Protein AF-A0A7Y0SN63-F1 (afdb_monomer_lite)

Structure (mmCIF, N/CA/C/O backbone):
data_AF-A0A7Y0SN63-F1
#
_entry.id   AF-A0A7Y0SN63-F1
#
loop_
_atom_site.group_PDB
_atom_site.id
_atom_site.type_symbol
_atom_site.label_atom_id
_atom_site.label_alt_id
_atom_site.label_comp_id
_atom_site.label_asym_id
_atom_site.label_entity_id
_atom_site.label_seq_id
_atom_site.pdbx_PDB_ins_code
_atom_site.Cartn_x
_atom_site.Cartn_y
_atom_site.Cartn_z
_atom_site.occupancy
_atom_site.B_iso_or_equiv
_atom_site.auth_seq_id
_atom_site.auth_comp_id
_atom_site.auth_asym_id
_atom_site.auth_atom_id
_atom_site.pdbx_PDB_model_num
ATOM 1 N N . LEU A 1 1 ? -16.669 -13.409 6.466 1.00 90.62 1 LEU A N 1
ATOM 2 C CA . LEU A 1 1 ? -16.535 -12.058 7.050 1.00 90.62 1 LEU A CA 1
ATOM 3 C C . LEU A 1 1 ? -17.050 -11.048 6.032 1.00 90.62 1 LEU A C 1
ATOM 5 O O . LEU A 1 1 ? -16.698 -11.178 4.866 1.00 90.62 1 LEU A O 1
ATOM 9 N N . LYS A 1 2 ? -17.898 -10.095 6.433 1.00 93.81 2 LYS A N 1
ATOM 10 C CA . LYS A 1 2 ? -18.319 -8.973 5.581 1.00 93.81 2 LYS A CA 1
ATOM 11 C C . LYS A 1 2 ? -18.029 -7.684 6.339 1.00 93.81 2 LYS A C 1
ATOM 13 O O . LYS A 1 2 ? -18.496 -7.541 7.457 1.00 93.81 2 LYS A O 1
ATOM 18 N N . ILE A 1 3 ? -17.267 -6.786 5.726 1.00 94.62 3 ILE A N 1
ATOM 19 C CA . ILE A 1 3 ? -16.816 -5.530 6.330 1.00 94.62 3 ILE A CA 1
ATOM 20 C C . ILE A 1 3 ? -17.557 -4.390 5.630 1.00 94.62 3 ILE A C 1
ATOM 22 O O . ILE A 1 3 ? -17.604 -4.361 4.398 1.00 94.62 3 ILE A O 1
ATOM 26 N N . ARG A 1 4 ? -18.164 -3.476 6.391 1.00 96.00 4 ARG A N 1
ATOM 27 C CA . ARG A 1 4 ? -18.799 -2.263 5.855 1.00 96.00 4 ARG A CA 1
ATOM 28 C C . ARG A 1 4 ? -18.397 -1.075 6.715 1.00 96.00 4 ARG A C 1
ATOM 30 O O . ARG A 1 4 ? -18.514 -1.151 7.931 1.00 96.00 4 ARG A O 1
ATOM 37 N N . TYR A 1 5 ? -17.988 0.023 6.082 1.00 95.06 5 TYR A N 1
ATOM 38 C CA . TYR A 1 5 ? -17.535 1.226 6.790 1.00 95.06 5 TYR A CA 1
ATOM 39 C C . TYR A 1 5 ? -18.578 1.777 7.773 1.00 95.06 5 TYR A C 1
ATOM 41 O O . TYR A 1 5 ? -18.232 2.162 8.881 1.00 95.06 5 TYR A O 1
ATOM 49 N N . GLN A 1 6 ? -19.860 1.736 7.401 1.00 95.88 6 GLN A N 1
ATOM 50 C CA . GLN A 1 6 ? -20.982 2.160 8.252 1.00 95.88 6 GLN A CA 1
ATOM 51 C C . GLN A 1 6 ? -21.129 1.372 9.566 1.00 95.88 6 GLN A C 1
ATOM 53 O O . GLN A 1 6 ? -21.790 1.852 10.480 1.00 95.88 6 GLN A O 1
ATOM 58 N N . ASP A 1 7 ? -20.549 0.173 9.648 1.00 97.06 7 ASP A N 1
ATOM 59 C CA . ASP A 1 7 ? -20.666 -0.702 10.816 1.00 97.06 7 ASP A CA 1
ATOM 60 C C . ASP A 1 7 ? -19.454 -0.536 11.760 1.00 97.06 7 ASP A C 1
ATOM 62 O O . ASP A 1 7 ? -19.377 -1.200 12.792 1.00 97.06 7 ASP A O 1
ATOM 66 N N . PHE A 1 8 ? -18.484 0.323 11.414 1.00 97.81 8 PHE A N 1
ATOM 67 C CA . PHE A 1 8 ? -17.287 0.536 12.225 1.00 97.81 8 PHE A CA 1
ATOM 68 C C . PHE A 1 8 ? -17.625 1.268 13.520 1.00 97.81 8 PHE A C 1
ATOM 70 O O . PHE A 1 8 ? -18.366 2.249 13.529 1.00 97.81 8 PHE A O 1
ATOM 77 N N . LYS A 1 9 ? -17.012 0.825 14.619 1.00 98.06 9 LYS A N 1
ATOM 78 C CA . LYS A 1 9 ? -17.109 1.477 15.930 1.00 98.06 9 LYS A CA 1
ATOM 79 C C . LYS A 1 9 ? -16.545 2.894 15.916 1.00 98.06 9 LYS A C 1
ATOM 81 O O . LYS A 1 9 ? -16.972 3.716 16.721 1.00 98.06 9 LYS A O 1
ATOM 86 N N . MET A 1 10 ? -15.585 3.160 15.028 1.00 97.44 10 MET A N 1
ATOM 87 C CA . MET A 1 10 ? -14.959 4.468 14.841 1.00 97.44 10 MET A CA 1
ATOM 88 C C . MET A 1 10 ? -14.362 5.054 16.132 1.00 97.44 10 MET A C 1
ATOM 90 O O . MET A 1 10 ? -14.284 6.271 16.283 1.00 97.44 10 MET A O 1
ATOM 94 N N . GLN A 1 11 ? -13.925 4.207 17.072 1.00 98.12 11 GLN A N 1
ATOM 95 C CA . GLN A 1 11 ? -13.249 4.685 18.279 1.00 98.12 11 GLN A CA 1
ATOM 96 C C . GLN A 1 11 ? -11.799 4.998 17.938 1.00 98.12 11 GLN A C 1
ATOM 98 O O . GLN A 1 11 ? -11.116 4.170 17.335 1.00 98.12 11 GLN A O 1
ATOM 103 N N . GLU A 1 12 ? -11.340 6.184 18.325 1.00 97.81 12 GLU A N 1
ATOM 104 C CA . GLU A 1 12 ? -9.956 6.595 18.124 1.00 97.81 12 GLU A CA 1
ATOM 105 C C . GLU A 1 12 ? -8.999 5.662 18.864 1.00 97.81 12 GLU A C 1
ATOM 107 O O . GLU A 1 12 ? -9.161 5.391 20.055 1.00 97.81 12 GLU A O 1
ATOM 112 N N . THR A 1 13 ? -7.983 5.189 18.153 1.00 97.06 13 THR A N 1
ATOM 113 C CA . THR A 1 13 ? -6.921 4.366 18.717 1.00 97.06 13 THR A CA 1
ATOM 114 C C . THR A 1 13 ? -5.573 4.792 18.137 1.00 97.06 13 THR A C 1
ATOM 116 O O . THR A 1 13 ? -5.474 5.045 16.930 1.00 97.06 13 THR A O 1
ATOM 119 N N . PRO A 1 14 ? -4.520 4.930 18.960 1.00 96.88 14 PRO A N 1
ATOM 120 C CA . PRO A 1 14 ? -3.195 5.234 18.449 1.00 96.88 14 PRO A CA 1
ATOM 121 C C . PRO A 1 14 ? -2.660 4.044 17.646 1.00 96.88 14 PRO A C 1
ATOM 123 O O . PRO A 1 14 ? -2.631 2.913 18.128 1.00 96.88 14 PRO A O 1
ATOM 126 N N . ALA A 1 15 ? -2.188 4.309 16.433 1.00 96.12 15 ALA A N 1
ATOM 127 C CA . ALA A 1 15 ? -1.502 3.339 15.595 1.00 96.12 15 ALA A CA 1
ATOM 128 C C . ALA A 1 15 ? -0.091 3.829 15.278 1.00 96.12 15 ALA A C 1
ATOM 130 O O . ALA A 1 15 ? 0.130 5.023 15.073 1.00 96.12 15 ALA A O 1
ATOM 131 N N . THR A 1 16 ? 0.857 2.898 15.198 1.00 94.81 16 THR A N 1
ATOM 132 C CA . THR A 1 16 ? 2.241 3.196 14.826 1.00 94.81 16 THR A CA 1
ATOM 133 C C . THR A 1 16 ? 2.630 2.390 13.598 1.00 94.81 16 THR A C 1
ATOM 135 O O . THR A 1 16 ? 2.524 1.166 13.586 1.00 94.81 16 THR A O 1
ATOM 138 N N . VAL A 1 17 ? 3.117 3.081 12.570 1.00 92.75 17 VAL A N 1
ATOM 139 C CA . VAL A 1 17 ? 3.730 2.472 11.387 1.00 92.75 17 VAL A CA 1
ATOM 140 C C . VAL A 1 17 ? 5.152 3.003 11.282 1.00 92.75 17 VAL A C 1
ATOM 142 O O . VAL A 1 17 ? 5.373 4.211 11.193 1.00 92.75 17 VAL A O 1
ATOM 145 N N . TRP A 1 18 ? 6.132 2.102 11.304 1.00 90.00 18 TRP A N 1
ATOM 146 C CA . TRP A 1 18 ? 7.548 2.452 11.443 1.00 90.00 18 TRP A CA 1
ATOM 147 C C . TRP A 1 18 ? 7.794 3.316 12.692 1.00 90.00 18 TRP A C 1
ATOM 149 O O . TRP A 1 18 ? 7.728 2.805 13.806 1.00 90.00 18 TRP A O 1
ATOM 159 N N . LYS A 1 19 ? 8.087 4.608 12.522 1.00 89.19 19 LYS A N 1
ATOM 160 C CA . LYS A 1 19 ? 8.304 5.572 13.614 1.00 89.19 19 LYS A CA 1
ATOM 161 C C . LYS A 1 19 ? 7.191 6.621 13.707 1.00 89.19 19 LYS A C 1
ATOM 163 O O . LYS A 1 19 ? 7.282 7.510 14.548 1.00 89.19 19 LYS A O 1
ATOM 168 N N . ASP A 1 20 ? 6.164 6.514 12.865 1.00 89.44 20 ASP A N 1
ATOM 169 C CA . ASP A 1 20 ? 5.080 7.486 12.786 1.00 89.44 20 ASP A CA 1
ATOM 170 C C . ASP A 1 20 ? 3.891 6.979 13.600 1.00 89.44 20 ASP A C 1
ATOM 172 O O . ASP A 1 20 ? 3.331 5.925 13.285 1.00 89.44 20 ASP A O 1
ATOM 176 N N . THR A 1 21 ? 3.492 7.739 14.618 1.00 93.38 21 THR A N 1
ATOM 177 C CA . THR A 1 21 ? 2.285 7.470 15.408 1.00 93.38 21 THR A CA 1
ATOM 178 C C . THR A 1 21 ? 1.185 8.446 15.021 1.00 93.38 21 THR A C 1
ATOM 180 O O . THR A 1 21 ? 1.426 9.648 14.923 1.00 93.38 21 THR A O 1
ATOM 183 N N . PHE A 1 22 ? -0.019 7.932 14.800 1.00 94.25 22 PHE A N 1
ATOM 184 C CA . PHE A 1 22 ? -1.172 8.696 14.331 1.00 94.25 22 PHE A CA 1
ATOM 185 C C . PHE A 1 22 ? -2.475 8.070 14.835 1.00 94.25 22 PHE A C 1
ATOM 187 O O . PHE A 1 22 ? -2.480 6.938 15.324 1.00 94.25 22 PHE A O 1
ATOM 194 N N . THR A 1 23 ? -3.583 8.802 14.736 1.00 96.69 23 THR A N 1
ATOM 195 C CA . THR A 1 23 ? -4.891 8.299 15.169 1.00 96.69 23 THR A CA 1
ATOM 196 C C . THR A 1 23 ? -5.531 7.483 14.054 1.00 96.69 23 THR A C 1
ATOM 198 O O . THR A 1 23 ? -5.796 8.003 12.970 1.00 96.69 23 THR A O 1
ATOM 201 N N . ALA A 1 24 ? -5.812 6.218 14.343 1.00 97.56 24 ALA A N 1
ATOM 202 C CA . ALA A 1 24 ? -6.655 5.340 13.547 1.00 97.56 24 ALA A CA 1
ATOM 203 C C . ALA A 1 24 ? -7.991 5.097 14.268 1.00 97.56 24 ALA A C 1
ATOM 205 O O . ALA A 1 24 ? -8.245 5.643 15.341 1.00 97.56 24 ALA A O 1
ATOM 206 N N . TYR A 1 25 ? -8.842 4.264 13.680 1.00 98.06 25 TYR A N 1
ATOM 207 C CA . TYR A 1 25 ? -10.191 3.996 14.157 1.00 98.06 25 TYR A CA 1
ATOM 208 C C . TYR A 1 25 ? -10.451 2.494 14.254 1.00 98.06 25 TYR A C 1
ATOM 210 O O . TYR A 1 25 ? -10.103 1.741 13.343 1.00 98.06 25 TYR A O 1
ATOM 218 N N . THR A 1 26 ? -11.078 2.048 15.339 1.00 98.19 26 THR A N 1
ATOM 219 C CA . THR A 1 26 ? -11.483 0.645 15.494 1.00 98.19 26 THR A CA 1
ATOM 220 C C . THR A 1 26 ? -12.590 0.270 14.506 1.00 98.19 26 THR A C 1
ATOM 222 O O . THR A 1 26 ? -13.452 1.089 14.167 1.00 98.19 26 THR A O 1
ATOM 225 N N . THR A 1 27 ? -12.572 -0.982 14.037 1.00 98.12 27 THR A N 1
ATOM 226 C CA . THR A 1 27 ? -13.570 -1.495 13.088 1.00 98.12 27 THR A CA 1
ATOM 227 C C . THR A 1 27 ? -14.679 -2.262 13.807 1.00 98.12 27 THR A C 1
ATOM 229 O O . THR A 1 27 ? -15.598 -1.642 14.336 1.00 98.12 27 THR A O 1
ATOM 232 N N . THR A 1 28 ? -14.625 -3.592 13.847 1.00 98.12 28 THR A N 1
ATOM 233 C CA . THR A 1 28 ? -15.669 -4.460 14.410 1.00 98.12 28 THR A CA 1
ATOM 234 C C . THR A 1 28 ? -15.038 -5.650 15.119 1.00 98.12 28 THR A C 1
ATOM 236 O O . THR A 1 28 ? -14.095 -6.222 14.574 1.00 98.12 28 THR A O 1
ATOM 239 N N . ASP A 1 29 ? -15.629 -6.103 16.229 1.00 97.81 29 ASP A N 1
ATOM 240 C CA . ASP A 1 29 ? -15.143 -7.295 16.949 1.00 97.81 29 ASP A CA 1
ATOM 241 C C . ASP A 1 29 ? -15.129 -8.536 16.046 1.00 97.81 29 ASP A C 1
ATOM 243 O O . ASP A 1 29 ? -14.181 -9.310 16.066 1.00 97.81 29 ASP A O 1
ATOM 247 N N . ASP A 1 30 ? -16.129 -8.681 15.168 1.00 98.00 30 ASP A N 1
ATOM 248 C CA . ASP A 1 30 ? -16.194 -9.779 14.198 1.00 98.00 30 ASP A CA 1
ATOM 249 C C . ASP A 1 30 ? -14.976 -9.821 13.259 1.00 98.00 30 ASP A C 1
ATOM 251 O O . ASP A 1 30 ? -14.528 -10.904 12.864 1.00 98.00 30 ASP A O 1
ATOM 255 N N . ALA A 1 31 ? -14.451 -8.654 12.869 1.00 98.12 31 ALA A N 1
ATOM 256 C CA . ALA A 1 31 ? -13.249 -8.556 12.048 1.00 98.12 31 ALA A CA 1
ATOM 257 C C . ALA A 1 31 ? -12.006 -8.897 12.872 1.00 98.12 31 ALA A C 1
ATOM 259 O O . ALA A 1 31 ? -11.212 -9.729 12.430 1.00 98.12 31 ALA A O 1
ATOM 260 N N . ASP A 1 32 ? -11.881 -8.325 14.069 1.00 98.25 32 ASP A N 1
ATOM 261 C CA . ASP A 1 32 ? -10.768 -8.569 14.990 1.00 98.25 32 ASP A CA 1
ATOM 262 C C . ASP A 1 32 ? -10.649 -10.063 15.322 1.00 98.25 32 ASP A C 1
ATOM 264 O O . ASP A 1 32 ? -9.584 -10.665 15.165 1.00 98.25 32 ASP A O 1
ATOM 268 N N . ASP A 1 33 ? -11.767 -10.708 15.654 1.00 98.25 33 ASP A N 1
ATOM 269 C CA . ASP A 1 33 ? -11.855 -12.141 15.924 1.00 98.25 33 ASP A CA 1
ATOM 270 C C . ASP A 1 33 ? -11.507 -12.986 14.696 1.00 98.25 33 ASP A C 1
ATOM 272 O O . ASP A 1 33 ? -10.834 -14.017 14.798 1.00 98.25 33 ASP A O 1
ATOM 276 N N . TRP A 1 34 ? -11.980 -12.586 13.512 1.00 98.25 34 TRP A N 1
ATOM 277 C CA . TRP A 1 34 ? -11.696 -13.319 12.283 1.00 98.25 34 TRP A CA 1
ATOM 278 C C . TRP A 1 34 ? -10.213 -13.257 11.921 1.00 98.25 34 TRP A C 1
ATOM 280 O O . TRP A 1 34 ? -9.615 -14.309 11.689 1.00 98.25 34 TRP A O 1
ATOM 290 N N . PHE A 1 35 ? -9.605 -12.068 11.935 1.00 98.31 35 PHE A N 1
ATOM 291 C CA . PHE A 1 35 ? -8.174 -11.912 11.670 1.00 98.31 35 PHE A CA 1
ATOM 292 C C . PHE A 1 35 ? -7.326 -12.577 12.756 1.00 98.31 35 PHE A C 1
ATOM 294 O O . PHE A 1 35 ? -6.347 -13.246 12.425 1.00 98.31 35 PHE A O 1
ATOM 301 N N . SER A 1 36 ? -7.738 -12.499 14.024 1.00 98.50 36 SER A N 1
ATOM 302 C CA . SER A 1 36 ? -7.037 -13.159 15.129 1.00 98.50 36 SER A CA 1
ATOM 303 C C . SER A 1 36 ? -6.995 -14.677 14.970 1.00 98.50 36 SER A C 1
ATOM 305 O O . SER A 1 36 ? -5.953 -15.298 15.183 1.00 98.50 36 SER A O 1
ATOM 307 N N . ARG A 1 37 ? -8.102 -15.293 14.529 1.00 98.38 37 ARG A N 1
ATOM 308 C CA . ARG A 1 37 ? -8.137 -16.732 14.220 1.00 98.38 37 ARG A CA 1
ATOM 309 C C . ARG A 1 37 ? -7.224 -17.101 13.055 1.00 98.38 37 ARG A C 1
ATOM 311 O O . ARG A 1 37 ? -6.555 -18.125 13.127 1.00 98.38 37 ARG A O 1
ATOM 318 N N . VAL A 1 38 ? -7.199 -16.292 11.996 1.00 98.19 38 VAL A N 1
ATOM 319 C CA . VAL A 1 38 ? -6.364 -16.549 10.809 1.00 98.19 38 VAL A CA 1
ATOM 320 C C . VAL A 1 38 ? -4.874 -16.408 11.130 1.00 98.19 38 VAL A C 1
ATOM 322 O O . VAL A 1 38 ? -4.073 -17.208 10.656 1.00 98.19 38 VAL A O 1
ATOM 325 N N . LEU A 1 39 ? -4.501 -15.419 11.946 1.00 98.12 39 LEU A N 1
ATOM 326 C CA . LEU A 1 39 ? -3.106 -15.119 12.283 1.00 98.12 39 LEU A CA 1
ATOM 327 C C . LEU A 1 39 ? -2.587 -15.871 13.518 1.00 98.12 39 LEU A C 1
ATOM 329 O O . LEU A 1 39 ? -1.391 -15.813 13.799 1.00 98.12 39 LEU A O 1
ATOM 333 N N . GLY A 1 40 ? -3.460 -16.553 14.267 1.00 98.31 40 GLY A N 1
ATOM 334 C CA . GLY A 1 40 ? -3.092 -17.316 15.464 1.00 98.31 40 GLY A CA 1
ATOM 335 C C . GLY A 1 40 ? -2.670 -16.457 16.662 1.00 98.31 40 GLY A C 1
ATOM 336 O O . GLY A 1 40 ? -2.065 -16.969 17.601 1.00 98.31 40 GLY A O 1
ATOM 337 N N . GLN A 1 41 ? -2.970 -15.159 16.644 1.00 98.50 41 GLN A N 1
ATOM 338 C CA . GLN A 1 41 ? -2.653 -14.214 17.713 1.00 98.50 41 GLN A CA 1
ATOM 339 C C . GLN A 1 41 ? -3.722 -13.127 17.774 1.00 98.50 41 GLN A C 1
ATOM 341 O O . GLN A 1 41 ? -4.363 -12.842 16.766 1.00 98.50 41 GLN A O 1
ATOM 346 N N . ARG A 1 42 ? -3.911 -12.505 18.941 1.00 98.19 42 ARG A N 1
ATOM 347 C CA . ARG A 1 42 ? -4.882 -11.416 19.085 1.00 98.19 42 ARG A CA 1
ATOM 348 C C . ARG A 1 42 ? -4.416 -10.191 18.297 1.00 98.19 42 ARG A C 1
ATOM 350 O O . ARG A 1 42 ? -3.348 -9.656 18.584 1.00 98.19 42 ARG A O 1
ATOM 357 N N . VAL A 1 43 ? -5.232 -9.752 17.346 1.00 98.31 43 VAL A N 1
ATOM 358 C CA . VAL A 1 43 ? -5.025 -8.549 16.534 1.00 98.31 43 VAL A CA 1
ATOM 359 C C . VAL A 1 43 ? -6.317 -7.753 16.418 1.00 98.31 43 VAL A C 1
ATOM 361 O O . VAL A 1 43 ? -7.403 -8.284 16.637 1.00 98.31 43 VAL A O 1
ATOM 364 N N . GLU A 1 44 ? -6.183 -6.496 16.014 1.00 97.88 44 GLU A N 1
ATOM 365 C CA . GLU A 1 44 ? -7.301 -5.609 15.711 1.00 97.88 44 GLU A CA 1
ATOM 366 C C . GLU A 1 44 ? -7.154 -5.090 14.278 1.00 97.88 44 GLU A C 1
ATOM 368 O O . GLU A 1 44 ? -6.058 -4.722 13.841 1.00 97.88 44 GLU A O 1
ATOM 373 N N . LEU A 1 45 ? -8.255 -5.070 13.529 1.00 97.88 45 LEU A N 1
ATOM 374 C CA . LEU A 1 45 ? -8.328 -4.418 12.234 1.00 97.88 45 LEU A CA 1
ATOM 375 C C . LEU A 1 45 ? -8.651 -2.941 12.456 1.00 97.88 45 LEU A C 1
ATOM 377 O O . LEU A 1 45 ? -9.730 -2.591 12.938 1.00 97.88 45 LEU A O 1
ATOM 381 N N . LEU A 1 46 ? -7.728 -2.075 12.044 1.00 97.81 46 LEU A N 1
ATOM 382 C CA . LEU A 1 46 ? -7.868 -0.629 12.164 1.00 97.81 46 LEU A CA 1
ATOM 383 C C . LEU A 1 46 ? -8.181 0.024 10.818 1.00 97.81 46 LEU A C 1
ATOM 385 O O . LEU A 1 46 ? -7.714 -0.402 9.762 1.00 97.81 46 LEU A O 1
ATOM 389 N N . PHE A 1 47 ? -8.944 1.108 10.873 1.00 97.56 47 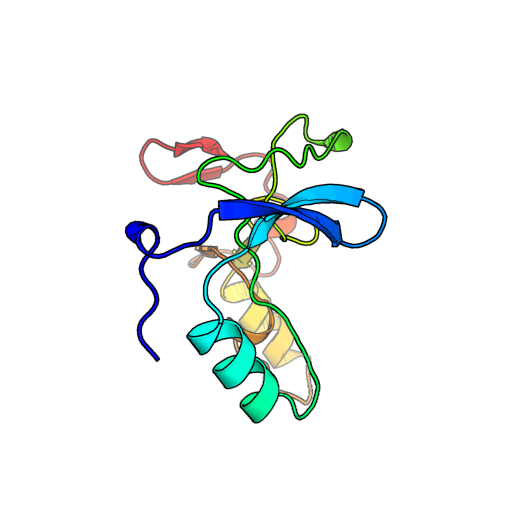PHE A N 1
ATOM 390 C CA . PHE A 1 47 ? -9.270 1.963 9.744 1.00 97.56 47 PHE A CA 1
ATOM 391 C C . PHE A 1 47 ? -8.543 3.301 9.872 1.00 97.56 47 PHE A C 1
ATOM 393 O O . PHE A 1 47 ? -8.534 3.907 10.936 1.00 97.56 47 PHE A O 1
ATOM 400 N N . SER A 1 48 ? -7.942 3.798 8.790 1.00 95.75 48 SER A N 1
ATOM 401 C CA . SER A 1 48 ? -7.221 5.081 8.805 1.00 95.75 48 SER A CA 1
ATOM 402 C C . SER A 1 48 ? -8.139 6.305 8.737 1.00 95.75 48 SER A C 1
ATOM 404 O O . SER A 1 48 ? -7.640 7.424 8.736 1.00 95.75 48 SER A O 1
ATOM 406 N N . GLY A 1 49 ? -9.457 6.112 8.631 1.00 94.88 49 GLY A N 1
ATOM 407 C CA . GLY A 1 49 ? -10.395 7.169 8.258 1.00 94.88 49 GLY A CA 1
ATOM 408 C C . GLY A 1 49 ? -10.510 7.314 6.738 1.00 94.88 49 GLY A C 1
ATOM 409 O O . GLY A 1 49 ? -9.662 6.819 5.989 1.00 94.88 49 GLY A O 1
ATOM 410 N N . GLU A 1 50 ? -11.564 7.997 6.278 1.00 92.12 50 GLU A N 1
ATOM 411 C CA . GLU A 1 50 ? -11.733 8.344 4.855 1.00 92.12 50 GLU A CA 1
ATOM 412 C C . GLU A 1 50 ? -10.587 9.230 4.357 1.00 92.12 50 GLU A C 1
ATOM 414 O O . GLU A 1 50 ? -10.106 9.080 3.236 1.00 92.12 50 GLU A O 1
ATOM 419 N N . GLN A 1 51 ? -10.113 10.118 5.232 1.00 90.44 51 GLN A N 1
ATOM 420 C CA . GLN A 1 51 ? -8.886 10.875 5.056 1.00 90.44 51 GLN A CA 1
ATOM 421 C C . GLN A 1 51 ? -7.954 10.551 6.219 1.00 90.44 51 GLN A C 1
ATOM 423 O O . GLN A 1 51 ? -8.254 10.857 7.372 1.00 90.44 51 GLN A O 1
ATOM 428 N N . SER A 1 52 ? -6.821 9.923 5.907 1.00 91.44 52 SER A N 1
ATOM 429 C CA . SER A 1 52 ? -5.784 9.653 6.903 1.00 91.44 52 SER A CA 1
ATOM 430 C C . SER A 1 52 ? -5.245 10.961 7.463 1.00 91.44 52 SER A C 1
ATOM 432 O O . SER A 1 52 ? -4.977 11.885 6.703 1.00 91.44 52 SER A O 1
ATOM 434 N N . ASN A 1 53 ? -5.022 11.028 8.771 1.00 90.69 53 ASN A N 1
ATOM 435 C CA . ASN A 1 53 ? -4.352 12.150 9.437 1.00 90.69 53 ASN A CA 1
ATOM 436 C C . ASN A 1 53 ? -2.822 11.969 9.525 1.00 90.69 53 ASN A C 1
ATOM 438 O O . ASN A 1 53 ? -2.126 12.848 10.034 1.00 90.69 53 ASN A O 1
ATOM 442 N N . ARG A 1 54 ? -2.278 10.852 9.023 1.00 91.31 54 ARG A N 1
ATOM 443 C CA . ARG A 1 54 ? -0.836 10.599 9.007 1.00 91.31 54 ARG A CA 1
ATOM 444 C C . ARG A 1 54 ? -0.182 11.341 7.849 1.00 91.31 54 ARG A C 1
ATOM 446 O O . ARG A 1 54 ? -0.332 10.969 6.685 1.00 91.31 54 ARG A O 1
ATOM 453 N N . VAL A 1 55 ? 0.589 12.369 8.179 1.00 86.75 55 VAL A N 1
ATOM 454 C CA . VAL A 1 55 ? 1.326 13.175 7.202 1.00 86.75 55 VAL A CA 1
ATOM 455 C C . VAL A 1 55 ? 2.745 12.646 7.046 1.00 86.75 55 VAL A C 1
ATOM 457 O O . VAL A 1 55 ? 3.479 12.490 8.019 1.00 86.75 55 VAL A O 1
ATOM 460 N N . ARG A 1 56 ? 3.164 12.420 5.801 1.00 85.62 56 ARG A N 1
ATOM 461 C CA . ARG A 1 56 ? 4.566 12.170 5.472 1.00 85.62 56 ARG A CA 1
ATOM 462 C C . ARG A 1 56 ? 5.247 13.501 5.184 1.00 85.62 56 ARG A C 1
ATOM 464 O O . ARG A 1 56 ? 5.170 13.998 4.063 1.00 85.62 56 ARG A O 1
ATOM 471 N N . GLU A 1 57 ? 5.961 14.050 6.164 1.00 80.94 57 GLU A N 1
ATOM 472 C CA . GLU A 1 57 ? 6.569 15.391 6.072 1.00 80.94 57 GLU A CA 1
ATOM 473 C C . GLU A 1 57 ? 7.398 15.603 4.798 1.00 80.94 57 GLU A C 1
ATOM 475 O O . GLU A 1 57 ? 7.246 16.616 4.124 1.00 80.94 57 GLU A O 1
ATOM 480 N N . LYS A 1 58 ? 8.211 14.613 4.405 1.00 82.06 58 LYS A N 1
ATOM 481 C CA . LYS A 1 58 ? 9.041 14.687 3.188 1.00 82.06 58 LYS A CA 1
ATOM 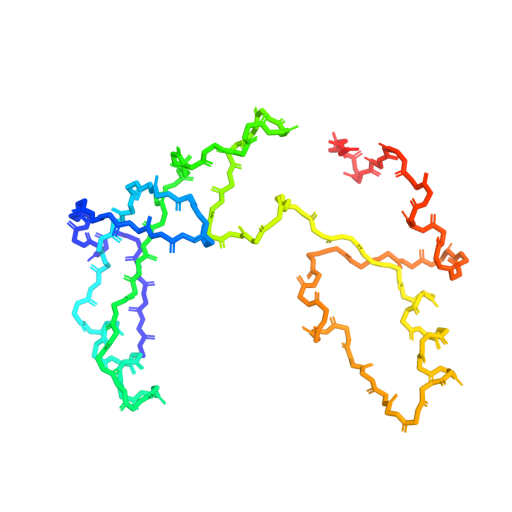482 C C . LYS A 1 58 ? 8.243 14.881 1.894 1.00 82.06 58 LYS A C 1
ATOM 484 O O . LYS A 1 58 ? 8.809 15.361 0.919 1.00 82.06 58 LYS A O 1
ATOM 489 N N . LEU A 1 59 ? 6.980 14.458 1.869 1.00 80.38 59 LEU A N 1
ATOM 490 C CA . LEU A 1 59 ? 6.090 14.579 0.711 1.00 80.38 59 LEU A CA 1
ATOM 491 C C . LEU A 1 59 ? 5.096 15.730 0.860 1.00 80.38 59 LEU A C 1
ATOM 493 O O . LEU A 1 59 ? 4.490 16.122 -0.130 1.00 80.38 59 LEU A O 1
ATOM 497 N N . GLY A 1 60 ? 4.894 16.244 2.079 1.00 84.75 60 GLY A N 1
ATOM 498 C CA . GLY A 1 60 ? 3.833 17.208 2.368 1.00 84.75 60 GLY A CA 1
ATOM 499 C C . GLY A 1 60 ? 2.430 16.663 2.079 1.00 84.75 60 GLY A C 1
ATOM 500 O O . GLY A 1 60 ? 1.523 17.439 1.801 1.00 84.75 60 GLY A O 1
ATOM 501 N N . GLN A 1 61 ? 2.259 15.33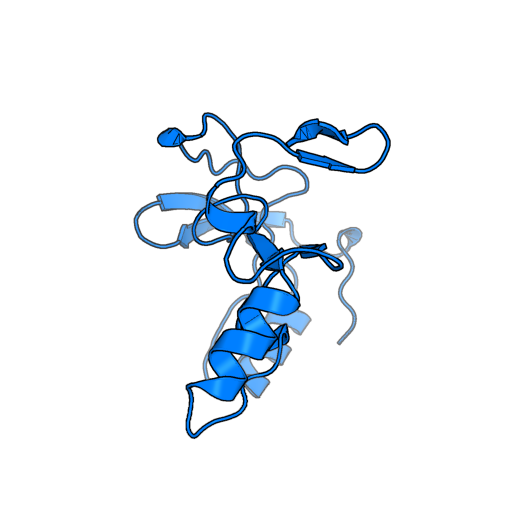8 2.093 1.00 85.44 61 GLN A N 1
ATOM 502 C CA . GLN A 1 61 ? 1.010 14.658 1.749 1.00 85.44 61 GLN A CA 1
ATOM 503 C C . GLN A 1 61 ? 0.643 13.605 2.790 1.00 85.44 61 GLN A C 1
ATOM 505 O O . GLN A 1 61 ? 1.507 13.044 3.477 1.00 85.44 61 GLN A O 1
ATOM 510 N N . ASN A 1 62 ? -0.652 13.316 2.873 1.00 88.69 62 ASN A N 1
ATOM 511 C CA . ASN A 1 62 ? -1.188 12.310 3.772 1.00 88.69 62 ASN A CA 1
ATOM 512 C C . ASN A 1 62 ? -0.985 10.924 3.157 1.00 88.69 62 ASN A C 1
ATOM 514 O O . ASN A 1 62 ? -1.222 10.703 1.971 1.00 88.69 62 ASN A O 1
ATOM 518 N N . VAL A 1 63 ? -0.563 9.978 3.986 1.00 90.75 63 VAL A N 1
ATOM 519 C CA . VAL A 1 63 ? -0.457 8.561 3.636 1.00 90.75 63 VAL A CA 1
ATOM 520 C C . VAL A 1 63 ? -1.293 7.758 4.621 1.00 90.75 63 VAL A C 1
ATOM 522 O O . VAL A 1 63 ? -1.492 8.171 5.759 1.00 90.75 63 VAL A O 1
ATOM 525 N N . SER A 1 64 ? -1.818 6.614 4.202 1.00 91.31 64 SER A N 1
ATOM 526 C CA . SER A 1 64 ? -2.520 5.693 5.101 1.00 91.31 64 SER A CA 1
ATOM 527 C C . SER A 1 64 ? -1.505 4.852 5.898 1.00 91.31 64 SER A C 1
ATOM 529 O O . SER A 1 64 ? -0.439 5.332 6.294 1.00 91.31 64 SER A O 1
ATOM 531 N N . PHE A 1 65 ? -1.777 3.562 6.086 1.00 93.88 65 PHE A N 1
ATOM 532 C CA . PHE A 1 65 ? -0.820 2.595 6.626 1.00 93.88 65 PHE A CA 1
ATOM 533 C C . PHE A 1 65 ? 0.322 2.240 5.648 1.00 93.88 65 PHE A C 1
ATOM 535 O O . PHE A 1 65 ? 1.150 1.394 5.967 1.00 93.88 65 PHE A O 1
ATOM 542 N N . ALA A 1 66 ? 0.395 2.876 4.471 1.00 91.56 66 ALA A N 1
ATOM 543 C CA . ALA A 1 66 ? 1.449 2.642 3.483 1.00 91.56 66 ALA A CA 1
ATOM 544 C C . ALA A 1 66 ? 2.867 2.920 4.032 1.00 91.56 66 ALA A C 1
ATOM 546 O O . ALA A 1 66 ? 3.080 3.808 4.866 1.00 91.56 66 ALA A O 1
ATOM 547 N N . ASP A 1 67 ? 3.855 2.178 3.520 1.00 85.56 67 ASP A N 1
ATOM 548 C CA . ASP A 1 67 ? 5.242 2.214 4.004 1.00 85.56 67 ASP A CA 1
ATOM 549 C C . ASP A 1 67 ? 5.982 3.512 3.669 1.00 85.56 67 ASP A C 1
ATOM 551 O O . ASP A 1 67 ? 6.804 3.985 4.455 1.00 85.56 67 ASP A O 1
ATOM 555 N N . GLY A 1 68 ? 5.737 4.066 2.479 1.00 79.19 68 GLY A N 1
ATOM 556 C CA . GLY A 1 68 ? 6.652 4.978 1.788 1.00 79.19 68 GLY A CA 1
ATOM 557 C C . GLY A 1 68 ? 5.952 6.164 1.138 1.00 79.19 68 GLY A C 1
ATOM 558 O O . GLY A 1 68 ? 6.067 7.313 1.562 1.00 79.19 68 GLY A O 1
ATOM 559 N N . TYR A 1 69 ? 5.247 5.833 0.069 1.00 86.00 69 TYR A N 1
ATOM 560 C CA . TYR A 1 69 ? 4.663 6.750 -0.893 1.00 86.00 69 TYR A CA 1
ATOM 561 C C . TYR A 1 69 ? 3.214 6.318 -1.154 1.00 86.00 69 TYR A C 1
ATOM 563 O O . TYR A 1 69 ? 2.893 5.146 -0.944 1.00 86.00 69 TYR A O 1
ATOM 571 N N . PRO A 1 70 ? 2.333 7.239 -1.576 1.00 86.31 70 PRO A N 1
ATOM 572 C CA . PRO A 1 70 ? 0.923 6.929 -1.819 1.00 86.31 70 PRO A CA 1
ATOM 573 C C . PRO A 1 70 ? 0.703 5.983 -3.008 1.00 86.31 70 PRO A C 1
ATOM 575 O O . PRO A 1 70 ? -0.317 5.302 -3.054 1.00 86.31 70 PRO A O 1
ATOM 578 N N . VAL A 1 71 ? 1.647 5.941 -3.953 1.00 90.62 71 VAL A N 1
ATOM 579 C CA . VAL A 1 71 ? 1.596 5.104 -5.154 1.00 90.62 71 VAL A CA 1
ATOM 580 C C . VAL A 1 71 ? 2.972 4.495 -5.400 1.00 90.62 71 VAL A C 1
ATOM 582 O O . VAL A 1 71 ? 3.986 5.190 -5.318 1.00 90.62 71 VAL A O 1
ATOM 585 N N . LEU A 1 72 ? 2.994 3.204 -5.722 1.00 93.56 72 LEU A N 1
ATOM 586 C CA . LEU A 1 72 ? 4.141 2.491 -6.269 1.00 93.56 72 LEU A CA 1
ATOM 587 C C . LEU A 1 72 ? 3.869 2.149 -7.738 1.00 93.56 72 LEU A C 1
ATOM 589 O O . LEU A 1 72 ? 2.790 1.651 -8.075 1.00 93.56 72 LEU A O 1
ATOM 593 N N . VAL A 1 73 ? 4.852 2.434 -8.589 1.00 95.25 73 VAL A N 1
ATOM 594 C CA . VAL A 1 73 ? 4.837 2.153 -10.027 1.00 95.25 73 VAL A CA 1
ATOM 595 C C . VAL A 1 73 ? 5.985 1.205 -10.332 1.00 95.25 73 VAL A C 1
ATOM 597 O O . VAL A 1 73 ? 7.065 1.352 -9.767 1.00 95.25 73 VAL A O 1
ATOM 600 N N . ILE A 1 74 ? 5.738 0.243 -11.213 1.00 96.50 74 ILE A N 1
ATOM 601 C CA . ILE A 1 74 ? 6.764 -0.645 -11.759 1.00 96.50 74 ILE A CA 1
ATOM 602 C C . ILE A 1 74 ? 6.420 -0.968 -13.212 1.00 96.50 74 ILE A C 1
ATOM 604 O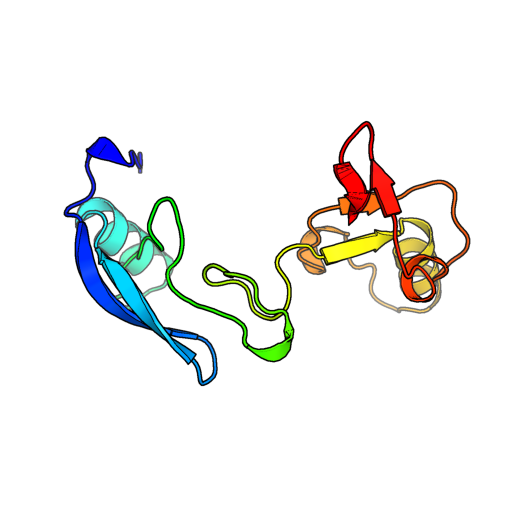 O . ILE A 1 74 ? 5.242 -1.103 -13.563 1.00 96.50 74 ILE A O 1
ATOM 608 N N . SER A 1 75 ? 7.423 -1.098 -14.075 1.00 97.56 75 SER A N 1
ATOM 609 C CA . SER A 1 75 ? 7.190 -1.561 -15.445 1.00 97.56 75 SER A CA 1
ATOM 610 C C . SER A 1 75 ? 7.215 -3.089 -15.573 1.00 97.56 75 SER A C 1
ATOM 612 O O . SER A 1 75 ? 7.957 -3.786 -14.877 1.00 97.56 75 SER A O 1
ATOM 614 N N . GLN A 1 76 ? 6.429 -3.629 -16.510 1.00 98.00 76 GLN A N 1
ATOM 615 C CA . GLN A 1 76 ? 6.468 -5.055 -16.857 1.00 98.00 76 GLN A CA 1
ATOM 616 C C . GLN A 1 76 ? 7.864 -5.458 -17.358 1.00 98.00 76 GLN A C 1
ATOM 618 O O . GLN A 1 76 ? 8.375 -6.507 -16.977 1.00 98.00 76 GLN A O 1
ATOM 623 N N . ALA A 1 77 ? 8.523 -4.585 -18.128 1.00 98.06 77 ALA A N 1
ATOM 624 C CA . ALA A 1 77 ? 9.876 -4.817 -18.625 1.00 98.06 77 ALA A CA 1
ATOM 625 C C . ALA A 1 77 ? 10.914 -4.950 -17.491 1.00 98.06 77 ALA A C 1
ATOM 627 O O . ALA A 1 77 ? 11.841 -5.754 -17.604 1.00 98.06 77 ALA A O 1
ATOM 628 N N . SER A 1 78 ? 10.760 -4.204 -16.388 1.00 97.88 78 SER A N 1
ATOM 629 C CA . SER A 1 78 ? 11.599 -4.355 -15.188 1.00 97.88 78 SER A CA 1
ATOM 630 C C . SER A 1 78 ? 11.422 -5.723 -14.525 1.00 97.88 78 SER A C 1
ATOM 632 O O . SER A 1 78 ? 12.414 -6.344 -14.136 1.00 97.88 78 SER A O 1
ATOM 634 N N . LEU A 1 79 ? 10.183 -6.224 -14.428 1.00 97.75 79 LEU A N 1
ATOM 635 C CA . LEU A 1 79 ? 9.919 -7.567 -13.901 1.00 97.75 79 LEU A CA 1
ATOM 636 C C . LEU A 1 79 ? 10.505 -8.653 -14.811 1.00 97.75 79 LEU A C 1
ATOM 638 O O . LEU A 1 79 ? 11.143 -9.584 -14.323 1.00 97.75 79 LEU A O 1
ATOM 642 N N . ASP A 1 80 ? 10.333 -8.521 -16.125 1.00 97.81 80 ASP A N 1
ATOM 643 C CA . ASP A 1 80 ? 10.848 -9.491 -17.094 1.00 97.81 80 ASP A CA 1
ATOM 644 C C . ASP A 1 80 ? 12.381 -9.577 -17.037 1.00 97.81 80 ASP A C 1
ATOM 646 O O . ASP A 1 80 ? 12.953 -10.670 -17.031 1.00 97.81 80 ASP A O 1
ATOM 650 N N . GLU A 1 81 ? 13.064 -8.434 -16.921 1.00 97.88 81 GLU A N 1
ATOM 651 C CA . GLU A 1 81 ? 14.522 -8.394 -16.787 1.00 97.88 81 GLU A CA 1
ATOM 652 C C . GLU A 1 81 ? 15.003 -8.946 -15.438 1.00 97.88 81 GLU A C 1
ATOM 654 O O . GLU A 1 81 ? 16.031 -9.627 -15.385 1.00 97.88 81 GLU A O 1
ATOM 659 N N . LEU A 1 82 ? 14.262 -8.716 -14.349 1.00 97.00 82 LEU A N 1
ATOM 660 C CA . LEU A 1 82 ? 14.541 -9.361 -13.065 1.00 97.00 82 LEU A CA 1
ATOM 661 C C . LEU A 1 82 ? 14.417 -10.885 -13.179 1.00 97.00 82 LEU A C 1
ATOM 663 O O . LEU A 1 82 ? 15.340 -11.603 -12.793 1.00 97.00 82 LEU A O 1
ATOM 667 N N . ASN A 1 83 ? 13.321 -11.372 -13.761 1.00 97.69 83 ASN A N 1
ATOM 668 C CA . ASN A 1 83 ? 13.056 -12.797 -13.956 1.00 97.69 83 ASN A CA 1
ATOM 669 C C . ASN A 1 83 ? 14.108 -13.463 -14.848 1.00 97.69 83 ASN A C 1
ATOM 671 O O . ASN A 1 83 ? 14.498 -14.600 -14.601 1.00 97.69 83 ASN A O 1
ATOM 675 N N . ARG A 1 84 ? 14.646 -12.745 -15.840 1.00 97.69 84 ARG A N 1
ATOM 676 C CA . ARG A 1 84 ? 15.751 -13.233 -16.679 1.00 97.69 84 ARG A CA 1
ATOM 677 C C . ARG A 1 84 ? 17.054 -13.433 -15.893 1.00 97.69 84 ARG A C 1
ATOM 679 O O . ARG A 1 84 ? 17.880 -14.262 -16.273 1.00 97.69 84 ARG A O 1
ATOM 686 N N . ARG A 1 85 ? 17.281 -12.634 -14.847 1.00 96.88 85 ARG A N 1
ATOM 687 C CA . ARG A 1 85 ? 18.522 -12.623 -14.048 1.00 96.88 85 ARG A CA 1
ATOM 688 C C . ARG A 1 85 ? 18.434 -13.447 -12.766 1.00 96.88 85 ARG A C 1
ATOM 690 O O . ARG A 1 85 ? 19.469 -13.707 -12.154 1.00 96.88 85 ARG A O 1
ATOM 697 N N . SER A 1 86 ? 17.230 -13.807 -12.348 1.00 95.25 86 SER A N 1
ATOM 698 C CA . SER A 1 86 ? 16.954 -14.499 -11.096 1.00 95.25 86 SER A CA 1
ATOM 699 C C . SER A 1 86 ? 16.786 -16.004 -11.323 1.00 95.25 86 SER A C 1
ATOM 701 O O . SER A 1 86 ? 16.314 -16.446 -12.366 1.00 95.25 86 SER A O 1
ATOM 703 N N . SER A 1 87 ? 17.184 -16.812 -10.337 1.00 95.81 87 SER A N 1
ATOM 704 C CA . SER A 1 87 ? 16.874 -18.250 -10.308 1.00 95.81 87 SER A CA 1
ATOM 705 C C . SER A 1 87 ? 15.418 -18.524 -9.933 1.00 95.81 87 SER A C 1
ATOM 707 O O . SER A 1 87 ? 14.889 -19.591 -10.231 1.00 95.81 87 SER A O 1
ATOM 709 N N . GLU A 1 88 ? 14.788 -17.567 -9.257 1.00 94.81 88 GLU A N 1
ATOM 710 C CA . GLU A 1 88 ? 13.364 -17.564 -8.941 1.00 94.81 88 GLU A CA 1
ATOM 711 C C . GLU A 1 88 ? 12.621 -16.647 -9.911 1.00 94.81 88 GLU A C 1
ATOM 713 O O . GLU A 1 88 ? 13.192 -15.675 -10.406 1.00 94.81 88 GLU A O 1
ATOM 718 N N . LEU A 1 89 ? 11.344 -16.934 -10.150 1.00 96.00 89 LEU A N 1
ATOM 719 C CA . LEU A 1 89 ? 10.489 -16.161 -11.048 1.00 96.00 89 LEU A CA 1
ATOM 720 C C . LEU A 1 89 ? 9.403 -15.451 -10.236 1.00 96.00 89 LEU A C 1
ATOM 722 O O . LEU A 1 89 ? 8.279 -15.959 -10.170 1.00 96.00 89 LEU A O 1
ATOM 726 N N . PRO A 1 90 ? 9.726 -14.331 -9.563 1.00 95.75 90 PRO A N 1
ATOM 727 C CA . PRO A 1 90 ? 8.719 -13.582 -8.849 1.00 95.75 90 PRO A CA 1
ATOM 728 C C . PRO A 1 90 ? 7.614 -13.074 -9.776 1.00 95.75 90 PRO A C 1
ATOM 730 O O . PRO A 1 90 ? 7.818 -12.774 -10.958 1.00 95.75 90 PRO A O 1
ATOM 733 N N . SER A 1 91 ? 6.423 -12.957 -9.207 1.00 96.69 91 SER A N 1
ATOM 734 C CA . SER A 1 91 ? 5.251 -12.390 -9.861 1.00 96.69 91 SER A CA 1
ATOM 735 C C . SER A 1 91 ? 5.012 -10.951 -9.405 1.00 96.69 91 SER A C 1
ATOM 737 O O . SER A 1 91 ? 5.493 -10.508 -8.360 1.00 96.69 91 SER A O 1
ATOM 739 N N . MET A 1 92 ? 4.271 -10.189 -10.211 1.00 96.56 92 MET A N 1
ATOM 740 C CA . MET A 1 92 ? 4.085 -8.750 -9.999 1.00 96.56 92 MET A CA 1
ATOM 741 C C . MET A 1 92 ? 3.442 -8.401 -8.641 1.00 96.56 92 MET A C 1
ATOM 743 O O . MET A 1 92 ? 3.758 -7.381 -8.030 1.00 96.56 92 MET A O 1
ATOM 747 N N . ASP A 1 93 ? 2.572 -9.266 -8.126 1.00 94.81 93 ASP A N 1
ATOM 748 C CA . ASP A 1 93 ? 1.903 -9.121 -6.830 1.00 94.81 93 ASP A CA 1
ATOM 749 C C . ASP A 1 93 ? 2.871 -9.154 -5.636 1.00 94.81 93 ASP A C 1
ATOM 751 O O . ASP A 1 93 ? 2.598 -8.525 -4.611 1.00 94.81 93 ASP A O 1
ATOM 755 N N . GLN A 1 94 ? 4.046 -9.776 -5.776 1.00 95.75 94 GLN A N 1
ATOM 756 C CA . GLN A 1 94 ? 5.065 -9.788 -4.720 1.00 95.75 94 GLN A CA 1
ATOM 757 C C . GLN A 1 94 ? 5.731 -8.418 -4.512 1.00 95.75 94 GLN A C 1
ATOM 759 O O . GLN A 1 94 ? 6.289 -8.161 -3.445 1.00 95.75 94 GLN A O 1
ATOM 764 N N . PHE A 1 95 ? 5.623 -7.507 -5.486 1.00 95.00 95 PHE A N 1
ATOM 765 C CA . PHE A 1 95 ? 6.153 -6.141 -5.395 1.00 95.00 95 PHE A CA 1
ATOM 766 C C . PHE A 1 95 ? 5.176 -5.167 -4.732 1.00 95.00 95 PHE A C 1
ATOM 768 O O . PHE A 1 95 ? 5.560 -4.038 -4.434 1.00 95.00 95 P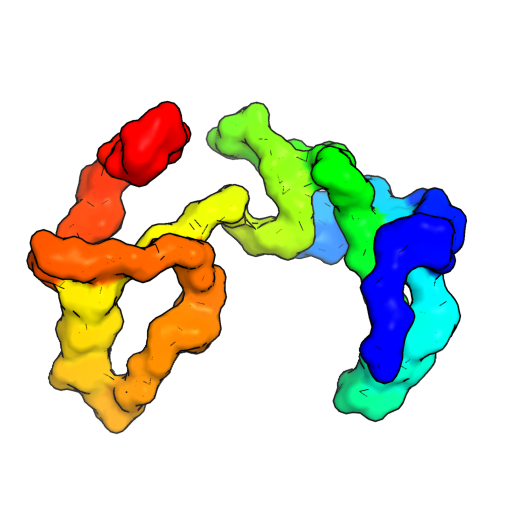HE A O 1
ATOM 775 N N . ARG A 1 96 ? 3.926 -5.590 -4.473 1.00 94.38 96 ARG A N 1
ATOM 776 C CA . ARG A 1 96 ? 2.860 -4.752 -3.888 1.00 94.38 96 ARG A CA 1
ATOM 777 C C . ARG A 1 96 ? 2.648 -3.436 -4.656 1.00 94.38 96 ARG A C 1
ATOM 779 O O . ARG A 1 96 ? 2.334 -2.409 -4.054 1.00 94.38 96 ARG A O 1
ATOM 786 N N . THR A 1 97 ? 2.854 -3.461 -5.975 1.00 94.00 97 THR A N 1
ATOM 787 C CA . THR A 1 97 ? 2.694 -2.280 -6.833 1.00 94.00 97 THR A CA 1
ATOM 788 C C . THR A 1 97 ? 1.229 -1.871 -6.961 1.00 94.00 97 THR A C 1
ATOM 790 O O . THR A 1 97 ? 0.328 -2.709 -6.892 1.00 94.00 97 THR A O 1
ATOM 793 N N . ASN A 1 98 ? 0.984 -0.578 -7.171 1.00 94.31 98 ASN A N 1
ATOM 794 C CA . ASN A 1 98 ? -0.349 -0.064 -7.472 1.00 94.31 98 ASN A CA 1
ATOM 795 C C . ASN A 1 98 ? -0.575 0.031 -8.980 1.00 94.31 98 ASN A C 1
ATOM 797 O O . ASN A 1 98 ? -1.673 -0.256 -9.451 1.00 94.31 98 ASN A O 1
ATOM 801 N N . LEU A 1 99 ? 0.456 0.444 -9.721 1.00 95.88 99 LEU A N 1
ATOM 802 C CA . LEU A 1 99 ? 0.397 0.660 -11.160 1.00 95.88 99 LEU A CA 1
ATOM 803 C C . LEU A 1 99 ? 1.475 -0.171 -11.855 1.00 95.88 99 LEU A C 1
ATOM 805 O O . LEU A 1 99 ? 2.644 -0.158 -11.464 1.00 95.88 99 LEU A O 1
ATOM 809 N N . VAL A 1 100 ? 1.062 -0.870 -12.909 1.00 96.81 100 VAL A N 1
ATOM 810 C CA . VAL A 1 100 ? 1.956 -1.605 -13.804 1.00 96.81 100 VAL A CA 1
ATOM 811 C C . VAL A 1 100 ? 1.934 -0.924 -15.159 1.00 96.81 100 VAL A C 1
ATOM 813 O O . VAL A 1 100 ? 0.858 -0.690 -15.709 1.00 96.81 100 VAL A O 1
ATOM 816 N N . VAL A 1 101 ? 3.112 -0.609 -15.693 1.00 96.50 101 VAL A N 1
ATOM 817 C CA . VAL A 1 101 ? 3.250 0.050 -16.998 1.00 96.50 101 VAL A CA 1
ATOM 818 C C . VAL A 1 101 ? 3.875 -0.909 -18.010 1.00 96.50 101 VAL A C 1
ATOM 820 O O . VAL A 1 101 ? 4.833 -1.615 -17.696 1.00 96.50 101 VAL A O 1
ATOM 823 N N . SER A 1 102 ? 3.323 -0.955 -19.220 1.00 96.88 102 SER A N 1
ATOM 824 C CA . SER A 1 102 ? 3.850 -1.727 -20.351 1.00 96.88 102 SER A CA 1
ATOM 825 C C . SER A 1 102 ? 4.603 -0.834 -21.340 1.00 96.88 102 SER A C 1
ATOM 827 O O . SER A 1 102 ? 4.587 0.388 -21.221 1.00 96.88 102 SER A O 1
ATOM 829 N N . ASP A 1 103 ? 5.236 -1.460 -22.337 1.00 96.00 103 ASP A N 1
ATOM 830 C CA . ASP A 1 103 ? 5.838 -0.779 -23.495 1.00 96.00 103 ASP A CA 1
ATOM 831 C C . ASP A 1 103 ? 6.981 0.192 -23.150 1.00 96.00 103 ASP A C 1
ATOM 833 O O . ASP A 1 103 ? 7.181 1.214 -23.805 1.00 96.00 103 ASP A O 1
ATOM 837 N N . THR A 1 104 ? 7.768 -0.162 -22.134 1.00 96.69 104 THR A N 1
ATOM 838 C CA . THR A 1 104 ? 8.963 0.571 -21.699 1.00 96.69 104 THR A CA 1
ATOM 839 C C . THR A 1 104 ? 10.219 -0.275 -21.867 1.00 96.69 104 THR A C 1
ATOM 841 O O . THR A 1 104 ? 10.165 -1.489 -22.089 1.00 96.69 104 THR A O 1
ATOM 844 N N . LYS A 1 105 ? 11.386 0.351 -21.706 1.00 97.69 105 LYS A N 1
ATOM 845 C CA . LYS A 1 105 ? 12.626 -0.401 -21.458 1.00 97.69 105 LYS A CA 1
ATOM 846 C C . LYS A 1 105 ? 12.692 -0.856 -19.992 1.00 97.69 105 LYS A C 1
ATOM 848 O O . LYS A 1 105 ? 12.086 -0.205 -19.135 1.00 97.69 105 LYS A O 1
ATOM 853 N N . PRO A 1 106 ? 13.442 -1.931 -19.674 1.00 97.38 106 PRO A N 1
ATOM 854 C CA . PRO A 1 106 ? 13.691 -2.308 -18.286 1.00 97.38 106 PRO A CA 1
ATOM 855 C C . PRO A 1 106 ? 14.276 -1.139 -17.489 1.00 97.38 106 PRO A C 1
ATOM 857 O O . PRO A 1 106 ? 15.223 -0.493 -17.946 1.00 97.38 106 PRO A O 1
ATOM 860 N N . PHE A 1 107 ? 13.713 -0.896 -16.308 1.00 96.31 107 PHE A N 1
ATOM 861 C CA . PHE A 1 107 ? 14.096 0.144 -15.344 1.00 96.31 107 PHE A CA 1
ATOM 862 C C . PHE A 1 107 ? 13.954 1.584 -15.852 1.00 96.31 107 PHE A C 1
ATOM 864 O O . PHE A 1 107 ? 14.478 2.520 -15.251 1.00 96.31 107 PHE A O 1
ATOM 871 N N . GLU A 1 108 ? 13.248 1.800 -16.963 1.00 96.19 108 GLU A N 1
ATOM 872 C CA . GLU A 1 108 ? 12.992 3.151 -17.470 1.00 96.19 108 GLU A CA 1
ATOM 873 C C . GLU A 1 108 ? 12.129 3.965 -16.493 1.00 96.19 108 GLU A C 1
ATOM 875 O O . GLU A 1 108 ? 12.316 5.179 -16.369 1.00 96.19 108 GLU A O 1
ATOM 880 N N . ASP A 1 109 ? 11.263 3.279 -15.741 1.00 93.06 109 ASP A N 1
ATOM 881 C CA . ASP A 1 109 ? 10.400 3.838 -14.705 1.00 93.06 109 ASP A CA 1
ATOM 882 C C . ASP A 1 109 ? 11.159 4.534 -13.562 1.00 93.06 109 ASP A C 1
ATOM 884 O O . ASP A 1 109 ? 10.681 5.543 -13.041 1.00 93.06 109 ASP A O 1
ATOM 888 N N . ASP A 1 110 ? 12.394 4.120 -13.263 1.00 94.50 110 ASP A N 1
ATOM 889 C CA . ASP A 1 110 ? 13.240 4.749 -12.233 1.00 94.50 110 ASP A CA 1
ATOM 890 C C . ASP A 1 110 ? 13.634 6.195 -12.582 1.00 94.50 110 ASP A C 1
ATOM 892 O O . ASP A 1 110 ? 13.964 7.019 -11.718 1.00 94.50 110 ASP A O 1
ATOM 896 N N . SER A 1 111 ? 13.648 6.510 -13.878 1.00 95.12 111 SER A N 1
ATOM 897 C CA . SER A 1 111 ? 14.070 7.817 -14.379 1.00 95.12 111 SER A CA 1
ATOM 898 C C . SER A 1 111 ? 12.939 8.843 -14.399 1.00 95.12 111 SER A C 1
ATOM 900 O O . SER A 1 111 ? 13.203 10.052 -14.453 1.00 95.12 111 SER A O 1
ATOM 902 N N . TRP A 1 112 ? 11.685 8.388 -14.337 1.00 94.69 112 TRP A N 1
ATOM 903 C CA . TRP A 1 112 ? 10.526 9.253 -14.477 1.00 94.69 112 TRP A CA 1
ATOM 904 C C . TRP A 1 112 ? 10.427 10.226 -13.308 1.00 94.69 112 TRP A C 1
ATOM 906 O O . TRP A 1 112 ? 10.540 9.872 -12.136 1.00 94.69 112 TRP A O 1
ATOM 916 N N . LYS A 1 113 ? 10.236 11.503 -13.644 1.00 93.94 113 LYS A N 1
ATOM 917 C CA . LYS A 1 113 ? 10.026 12.568 -12.653 1.00 93.94 113 LYS A CA 1
ATOM 918 C C . LYS A 1 113 ? 8.573 12.975 -12.529 1.00 93.94 113 LYS A C 1
ATOM 920 O O . LYS A 1 113 ? 8.207 13.503 -11.488 1.00 93.94 113 LYS A O 1
ATOM 925 N N . ARG A 1 114 ? 7.803 12.775 -13.598 1.00 94.19 114 ARG A N 1
ATOM 926 C CA . ARG A 1 114 ? 6.368 13.023 -13.675 1.00 94.19 114 ARG A CA 1
ATOM 927 C C . ARG A 1 114 ? 5.757 12.050 -14.658 1.00 94.19 114 ARG A C 1
ATOM 929 O O . ARG A 1 114 ? 6.364 11.783 -15.699 1.00 94.19 114 ARG A O 1
ATOM 936 N N . ILE A 1 115 ? 4.568 11.564 -14.344 1.00 94.00 115 ILE A N 1
ATOM 937 C CA . ILE A 1 115 ? 3.773 10.741 -15.256 1.00 94.00 115 ILE A CA 1
ATOM 938 C C . ILE A 1 115 ? 2.344 11.266 -15.296 1.00 94.00 115 ILE A C 1
ATOM 940 O O . ILE A 1 115 ? 1.848 11.825 -14.323 1.00 94.00 115 ILE A O 1
ATOM 944 N N . ARG A 1 116 ? 1.666 11.075 -16.427 1.00 96.19 116 ARG A N 1
ATOM 945 C CA . ARG A 1 116 ? 0.255 11.433 -16.577 1.00 96.19 116 ARG A CA 1
ATOM 946 C C . ARG A 1 116 ? -0.529 10.248 -17.114 1.00 96.19 116 ARG A C 1
ATOM 948 O O . ARG A 1 116 ? -0.170 9.690 -18.148 1.00 96.19 116 ARG A O 1
ATOM 955 N N . ILE A 1 117 ? -1.612 9.901 -16.427 1.00 95.56 117 ILE A N 1
ATOM 956 C CA . ILE A 1 117 ? -2.526 8.819 -16.798 1.00 95.56 117 ILE A CA 1
ATOM 957 C C . ILE A 1 117 ? -3.917 9.437 -16.953 1.00 95.56 117 ILE A C 1
ATOM 959 O O . ILE A 1 117 ? -4.547 9.838 -15.975 1.00 95.56 117 ILE A O 1
ATOM 963 N N . GLY A 1 118 ? -4.378 9.569 -18.200 1.00 96.25 118 GLY A N 1
ATOM 964 C CA . GLY A 1 118 ? -5.573 10.359 -18.510 1.00 96.25 118 GLY A CA 1
ATOM 965 C C . GLY A 1 118 ? -5.386 11.824 -18.102 1.00 96.25 118 GLY A C 1
ATOM 966 O O . GLY A 1 118 ? -4.450 12.482 -18.562 1.00 96.25 118 GLY A O 1
ATOM 967 N N . GLU A 1 119 ? -6.248 12.312 -17.212 1.00 97.19 119 GLU A N 1
ATOM 968 C CA . GLU A 1 119 ? -6.226 13.689 -16.693 1.00 97.19 119 GLU A CA 1
ATOM 969 C C . GLU A 1 119 ? -5.470 13.833 -15.358 1.00 97.19 119 GLU A C 1
ATOM 971 O O . GLU A 1 119 ? -5.396 14.928 -14.808 1.00 97.19 119 GLU A O 1
ATOM 976 N N . VAL A 1 120 ? -4.920 12.741 -14.812 1.00 95.94 120 VAL A N 1
ATOM 977 C CA . VAL A 1 120 ? -4.228 12.743 -13.513 1.00 95.94 120 VAL A CA 1
ATOM 978 C C . VAL A 1 120 ? -2.717 12.771 -13.725 1.00 95.94 120 VAL A C 1
ATOM 980 O O . VAL A 1 120 ? -2.176 11.903 -14.411 1.00 95.94 120 VAL A O 1
ATOM 983 N N . GLU A 1 121 ? -2.043 13.756 -13.130 1.00 94.31 121 GLU A N 1
ATOM 984 C CA . GLU A 1 121 ? -0.579 13.878 -13.091 1.00 94.31 121 GLU A CA 1
ATOM 985 C C . GLU A 1 121 ? -0.050 13.462 -11.709 1.00 94.31 121 GLU A C 1
ATOM 987 O O . GLU A 1 121 ? -0.665 13.776 -10.686 1.00 94.31 121 GLU A O 1
ATOM 992 N N . PHE A 1 122 ? 1.080 12.755 -11.703 1.00 90.88 122 PHE A N 1
ATOM 993 C CA . PHE A 1 122 ? 1.804 12.287 -10.521 1.00 90.88 122 PHE A CA 1
ATOM 994 C C . PHE A 1 122 ? 3.233 12.832 -10.529 1.00 90.88 122 PHE A C 1
ATOM 996 O O . PHE A 1 122 ? 3.838 12.874 -11.631 1.00 90.88 122 PHE A O 1
#

Secondary structure (DSSP, 8-state):
----GGG----EEEEEETTEEEEEEE--HHHHHHHHHHHTS----EE--SS---EETTTTEE--S-SS-S--EEEHHHHHHHHHH-SS---GGGGT-SEEE-S--TTGGGG-S--EETTEE-

InterPro domains:
  IPR005302 Molybdenum cofactor sulfurase, C-terminal [PF03473] (62-122)
  IPR005302 Molybdenum cofactor sulfurase, C-terminal [PS51340] (43-122)
  IPR005303 Molybdenum cofactor sulfurase, middle domain [PF03476] (1-41)

Radius of gyration: 18.46 Å; chains: 1; bounding box: 40×36×43 Å

Sequence (122 aa):
LKIRYQDFKMQETPATVWKDTFTAYTTTDDADDWFSRVLGQRVELLFSGEQSNRVREKLGQNVSFADGYPVLVISQASLDELNRRSSELPSMDQFRTNLVVSDTKPFEDDSWKRIRIGEVEF

Organism: Vib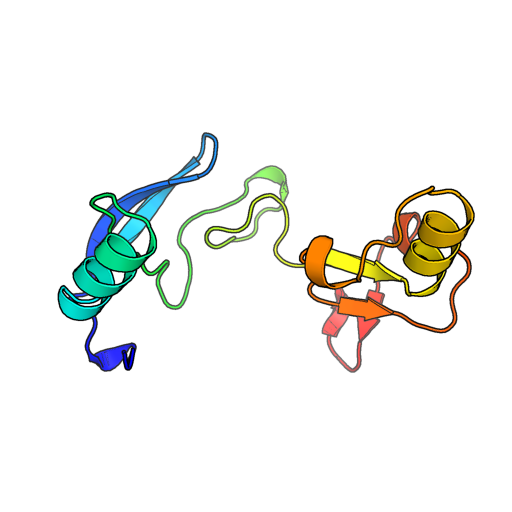rio parahaemolyticus (NCBI:txid670)

pLDDT: mean 94.63, std 4.2, range [79.19, 98.5]

Foldseek 3Di:
DDFDPVQAPQDWDWDDQPHFIATWGFGDPVVQVVVCVVVVHRDTDTHCPVFHPGADVVVRDHDGSDNDDNFAEAEPQQLVVVCVVDPDRDDPVVVVGPYYHYDDHHPPVVVDPWDDDPNDID